Protein AF-A0AA38X755-F1 (afdb_monomer_lite)

Organism: NCBI:txid386627

Foldseek 3Di:
DDDDDPPPPPLVVVDPPPVVVSVVVVVVVLVVVQVVLVVDVVVVVVDPDDRDDVCNVVVVVVVCVVPDPDDDPVVVVLCVVCVVCCVPPVPVSQVDCPVCPDPDPQPSVNVVVVVVVVVVVVVD

Secondary structure (DSSP, 8-state):
-PPP------GGGG--S-HHHHHHHHHHHHHHHHHHHHT-HHHHTT-S-----TTHHHHHHHHHHHT-----HHHHHHHHHTHHHHHH-HHHHHHSGGG--SSS---HHHHHHHHHHHHHTT--

pLDDT: mean 70.31, std 14.57, range [34.72, 88.81]

Radius of gyration: 24.06 Å; chains: 1; bounding box: 66×35×56 Å

Sequence (124 aa):
MEIGSGHRFEIQAFLQNDLDQDAAFLTEVLSDIREVIEDHDDLARKIPFCIKEKGERDKNQLNQLVSYQGPDDQTLRILSVHEELWKQQPWKFWETPLLSSSDEVVIPQAQIARYYLHGQDVDA

Structure (mmCIF, N/CA/C/O backbone):
data_AF-A0AA38X755-F1
#
_entry.id   AF-A0AA38X755-F1
#
loop_
_atom_site.group_PDB
_atom_site.id
_atom_site.type_symbol
_atom_site.label_atom_id
_atom_site.label_alt_id
_atom_site.label_comp_id
_atom_site.label_asym_id
_atom_site.label_entity_id
_atom_site.label_seq_id
_atom_site.pdbx_PDB_ins_code
_atom_site.Cartn_x
_atom_site.Cartn_y
_atom_site.Cartn_z
_atom_site.occupancy
_atom_site.B_iso_or_equiv
_atom_site.auth_seq_id
_atom_site.auth_comp_id
_atom_site.auth_asym_id
_atom_site.auth_atom_id
_atom_site.pdbx_PDB_model_num
ATOM 1 N N . MET A 1 1 ? -34.381 24.836 0.462 1.00 37.50 1 MET A N 1
ATOM 2 C CA . MET A 1 1 ? -33.714 23.580 0.072 1.00 37.50 1 MET A CA 1
ATOM 3 C C . MET A 1 1 ? -32.783 23.258 1.224 1.00 37.50 1 MET A C 1
ATOM 5 O O . MET A 1 1 ? -31.768 23.923 1.382 1.00 37.50 1 MET A O 1
ATOM 9 N N . GLU A 1 2 ? -33.270 22.431 2.145 1.00 35.47 2 GLU A N 1
ATOM 10 C CA . GLU A 1 2 ? -32.647 22.172 3.445 1.00 35.47 2 GLU A CA 1
ATOM 11 C C . GLU A 1 2 ? -31.394 21.319 3.239 1.00 35.47 2 GLU A C 1
ATOM 13 O O . GLU A 1 2 ? -31.453 20.241 2.650 1.00 35.47 2 GLU A O 1
ATOM 18 N N . ILE A 1 3 ? -30.247 21.854 3.650 1.00 46.69 3 ILE A N 1
ATOM 19 C CA . ILE A 1 3 ? -28.959 21.169 3.587 1.00 46.69 3 ILE A CA 1
ATOM 20 C C . ILE A 1 3 ? -28.932 20.196 4.763 1.00 46.69 3 ILE A C 1
ATOM 22 O O . ILE A 1 3 ? -29.189 20.588 5.900 1.00 46.69 3 ILE A O 1
ATOM 26 N N . GLY A 1 4 ? -28.700 18.926 4.434 1.00 43.56 4 GLY A N 1
ATOM 27 C CA . GLY A 1 4 ? -28.884 17.768 5.295 1.00 43.56 4 GLY A CA 1
ATOM 28 C C . GLY A 1 4 ? -28.304 17.917 6.697 1.00 43.56 4 GLY A C 1
ATOM 29 O O . GLY A 1 4 ? -27.221 18.461 6.908 1.00 43.56 4 GLY A O 1
ATOM 30 N N . SER A 1 5 ? -29.057 17.376 7.647 1.00 44.25 5 SER A N 1
ATOM 31 C CA . SER A 1 5 ? -28.665 17.098 9.021 1.00 44.25 5 SER A CA 1
ATOM 32 C C . SER A 1 5 ? -27.256 16.509 9.082 1.00 44.25 5 SER A C 1
ATOM 34 O O . SER A 1 5 ? -27.062 15.330 8.793 1.00 44.25 5 SER A O 1
ATOM 36 N N . GLY A 1 6 ? -26.279 17.328 9.475 1.00 40.72 6 GLY A N 1
ATOM 37 C CA . GLY A 1 6 ? -24.926 16.883 9.784 1.00 40.72 6 GLY A CA 1
ATOM 38 C C . GLY A 1 6 ? -24.973 15.898 10.946 1.00 40.72 6 GLY A C 1
ATOM 39 O O . GLY A 1 6 ? -25.029 16.301 12.104 1.00 40.72 6 GLY A O 1
ATOM 40 N N . HIS A 1 7 ? -25.008 14.604 10.639 1.00 52.19 7 HIS A N 1
ATOM 41 C CA . HIS A 1 7 ? -24.847 13.550 11.630 1.00 52.19 7 HIS A CA 1
ATOM 42 C C . HIS A 1 7 ? -23.381 13.538 12.045 1.00 52.19 7 HIS A C 1
ATOM 44 O O . HIS A 1 7 ? -22.533 12.912 11.415 1.00 52.19 7 HIS A O 1
ATOM 50 N N . ARG A 1 8 ? -23.066 14.302 13.092 1.00 52.59 8 ARG A N 1
ATOM 51 C CA . ARG A 1 8 ? -21.789 14.190 13.782 1.00 52.59 8 ARG A CA 1
ATOM 52 C C . ARG A 1 8 ? -21.819 12.859 14.527 1.00 52.59 8 ARG A C 1
ATOM 54 O O . ARG A 1 8 ? -22.475 12.744 15.555 1.00 52.59 8 ARG A O 1
ATOM 61 N N . PHE A 1 9 ? -21.176 11.841 13.967 1.00 65.75 9 PHE A N 1
ATOM 62 C CA . PHE A 1 9 ? -21.003 10.566 14.652 1.00 65.75 9 PHE A CA 1
ATOM 63 C C . PHE A 1 9 ? -20.006 10.788 15.799 1.00 65.75 9 PHE A C 1
ATOM 65 O O . PHE A 1 9 ? -18.817 11.014 15.570 1.00 65.75 9 PHE A O 1
ATOM 72 N N . GLU A 1 10 ? -20.496 10.832 17.037 1.00 72.62 10 GLU A N 1
ATOM 73 C CA . GLU A 1 10 ? -19.667 11.075 18.220 1.00 72.62 10 GLU A CA 1
ATOM 74 C C . GLU A 1 10 ? -19.000 9.775 18.674 1.00 72.62 10 GLU A C 1
ATOM 76 O O . GLU A 1 10 ? -19.412 9.138 19.637 1.00 72.62 10 GLU A O 1
ATOM 81 N N . ILE A 1 11 ? -17.929 9.390 17.976 1.00 70.06 11 ILE A N 1
ATOM 82 C CA . ILE A 1 11 ? -17.096 8.222 18.318 1.00 70.06 11 ILE A CA 1
ATOM 83 C C . ILE A 1 11 ? -16.579 8.317 19.766 1.00 70.06 11 ILE A C 1
ATOM 85 O O . ILE A 1 11 ? -16.467 7.308 20.452 1.00 70.06 11 ILE A O 1
ATOM 89 N N . GLN A 1 12 ? -16.355 9.538 20.269 1.00 72.19 12 GLN A N 1
ATOM 90 C CA . GLN A 1 12 ? -15.902 9.800 21.640 1.00 72.19 12 GLN A CA 1
ATOM 91 C C . GLN A 1 12 ? -16.823 9.223 22.723 1.00 72.19 12 GLN A C 1
ATOM 93 O O . GLN A 1 12 ? -16.329 8.861 23.784 1.00 72.19 12 GLN A O 1
ATOM 98 N N . ALA A 1 13 ? -18.133 9.117 22.474 1.00 73.19 13 ALA A N 1
ATOM 99 C CA . ALA A 1 13 ? -19.079 8.574 23.451 1.00 73.19 13 ALA A CA 1
ATOM 100 C C . ALA A 1 13 ? -18.937 7.053 23.650 1.00 73.19 13 ALA A C 1
ATOM 102 O O . ALA A 1 13 ? -19.430 6.519 24.641 1.00 73.19 13 ALA A O 1
ATOM 103 N N . PHE A 1 14 ? -18.273 6.370 22.715 1.00 73.31 14 PHE A N 1
ATOM 104 C CA . PHE A 1 14 ? -18.072 4.921 22.724 1.00 73.31 14 PHE A CA 1
ATOM 105 C C . PHE A 1 14 ? -16.684 4.512 23.228 1.00 73.31 14 PHE A C 1
ATOM 107 O O . PHE A 1 14 ? -16.440 3.324 23.422 1.00 73.31 14 PHE A O 1
ATOM 114 N N . LEU A 1 15 ? -15.795 5.484 23.461 1.00 82.31 15 LEU A N 1
ATOM 115 C CA . LEU A 1 15 ? -14.463 5.234 23.998 1.00 82.31 15 LEU A CA 1
ATOM 116 C C . LEU A 1 15 ? -14.552 4.932 25.497 1.00 82.31 15 LEU A C 1
ATOM 118 O O . LEU A 1 15 ? -15.169 5.672 26.267 1.00 82.31 15 LEU A O 1
ATOM 122 N N . GLN A 1 16 ? -13.928 3.836 25.911 1.00 81.19 16 GLN A N 1
ATOM 123 C CA . GLN A 1 16 ? -13.952 3.321 27.277 1.00 81.19 16 GLN A CA 1
ATOM 124 C C . GLN A 1 16 ? -12.752 3.806 28.110 1.00 81.19 16 GLN A C 1
ATOM 126 O O . GLN A 1 16 ? -12.651 3.460 29.287 1.00 81.19 16 GLN A O 1
ATOM 131 N N . ASN A 1 17 ? -11.876 4.651 27.540 1.00 77.31 17 ASN A N 1
ATOM 132 C CA . ASN A 1 17 ? -10.589 5.082 28.113 1.00 77.31 17 ASN A CA 1
ATOM 133 C C . ASN A 1 17 ? -9.613 3.920 28.379 1.00 77.31 17 ASN A C 1
ATOM 135 O O . ASN A 1 17 ? -8.640 4.078 29.121 1.00 77.31 17 ASN A O 1
ATOM 139 N N . ASP A 1 18 ? -9.862 2.767 27.766 1.00 88.81 18 ASP A N 1
ATOM 140 C CA . ASP A 1 18 ? -8.926 1.657 27.667 1.00 88.81 18 ASP A CA 1
ATOM 141 C C . ASP A 1 18 ? -8.325 1.717 26.263 1.00 88.81 18 ASP A C 1
ATOM 143 O O . ASP A 1 18 ? -9.027 1.521 25.276 1.00 88.81 18 ASP A O 1
ATOM 147 N N . LEU A 1 19 ? -7.031 2.032 26.172 1.00 85.88 19 LEU A N 1
ATOM 148 C CA . LEU A 1 19 ? -6.366 2.269 24.890 1.00 85.88 19 LEU A CA 1
ATOM 149 C C . LEU A 1 19 ? -6.422 1.062 23.952 1.00 85.88 19 LEU A C 1
ATOM 151 O O . LEU A 1 19 ? -6.518 1.258 22.743 1.00 85.88 19 LEU A O 1
ATOM 155 N N . ASP A 1 20 ? -6.361 -0.158 24.484 1.00 87.00 20 ASP A N 1
ATOM 156 C CA . ASP A 1 20 ? -6.347 -1.367 23.663 1.00 87.00 20 ASP A CA 1
ATOM 157 C C . ASP A 1 20 ? -7.751 -1.661 23.124 1.00 87.00 20 ASP A C 1
ATOM 159 O O . ASP A 1 20 ? -7.914 -1.973 21.942 1.00 87.00 20 ASP A O 1
ATOM 163 N N . GLN A 1 21 ? -8.781 -1.499 23.961 1.00 83.56 21 GLN A N 1
ATOM 164 C CA . GLN A 1 21 ? -10.174 -1.664 23.530 1.00 83.56 21 GLN A CA 1
ATOM 165 C C . GLN A 1 21 ? -10.622 -0.546 22.588 1.00 83.56 21 GLN A C 1
ATOM 167 O O . GLN A 1 21 ? -11.277 -0.815 21.581 1.00 83.56 21 GLN A O 1
ATOM 172 N N . ASP A 1 22 ? -10.223 0.692 22.870 1.00 87.00 22 ASP A N 1
ATOM 173 C CA . ASP A 1 22 ? -10.522 1.853 22.037 1.00 87.00 22 ASP A CA 1
ATOM 174 C C . ASP A 1 22 ? -9.831 1.730 20.673 1.00 87.00 22 ASP A C 1
ATOM 176 O O . ASP A 1 22 ? -10.445 1.994 19.638 1.00 87.00 22 ASP A O 1
ATOM 180 N N . ALA A 1 23 ? -8.576 1.268 20.640 1.00 85.56 23 ALA A N 1
ATOM 181 C CA . ALA A 1 23 ? -7.871 0.992 19.392 1.00 85.56 23 ALA A CA 1
ATOM 182 C C . ALA A 1 23 ? -8.535 -0.137 18.592 1.00 85.56 23 ALA A C 1
ATOM 184 O O . ALA A 1 23 ? -8.669 -0.011 17.373 1.00 85.56 23 ALA A O 1
ATOM 185 N N . ALA A 1 24 ? -8.974 -1.214 19.250 1.00 85.12 24 ALA A N 1
ATOM 186 C CA . ALA A 1 24 ? -9.688 -2.306 18.592 1.00 85.12 24 ALA A CA 1
ATOM 187 C C . ALA A 1 24 ? -11.013 -1.825 17.978 1.00 85.12 24 ALA A C 1
ATOM 189 O O . ALA A 1 24 ? -11.254 -2.059 16.795 1.00 85.12 24 ALA A O 1
ATOM 190 N N . PHE A 1 25 ? -11.811 -1.070 18.738 1.00 86.50 25 PHE A N 1
ATOM 191 C CA . PHE A 1 25 ? -13.069 -0.490 18.266 1.00 86.50 25 PHE A CA 1
ATOM 192 C C . PHE A 1 25 ? -12.861 0.463 17.082 1.00 86.50 25 PHE A C 1
ATOM 194 O O . PHE A 1 25 ? -13.541 0.360 16.064 1.00 86.50 25 PHE A O 1
ATOM 201 N N . LEU A 1 26 ? -11.885 1.372 17.174 1.00 86.56 26 LEU A N 1
ATOM 202 C CA . LEU A 1 26 ? -11.564 2.280 16.072 1.00 86.56 26 LEU A CA 1
ATOM 203 C C . LEU A 1 26 ? -11.092 1.524 14.826 1.00 86.56 26 LEU A C 1
ATOM 205 O O . LEU A 1 26 ? -11.423 1.921 13.712 1.00 86.56 26 LEU A O 1
ATOM 209 N N . THR A 1 27 ? -10.340 0.438 15.004 1.00 87.06 27 THR A N 1
ATOM 210 C CA . THR A 1 27 ? -9.877 -0.404 13.894 1.00 87.06 27 THR A CA 1
ATOM 211 C C . THR A 1 27 ? -11.045 -1.096 13.195 1.00 87.06 27 THR A C 1
ATOM 213 O O . THR A 1 27 ? -11.080 -1.123 11.966 1.00 87.06 27 THR A O 1
ATOM 216 N N . GLU A 1 28 ? -12.013 -1.610 13.954 1.00 87.06 28 GLU A N 1
ATOM 217 C CA . GLU A 1 28 ? -13.232 -2.227 13.420 1.00 87.06 28 GLU A CA 1
ATOM 218 C C . GLU A 1 28 ? -14.045 -1.211 12.606 1.00 87.06 28 GLU A C 1
ATOM 220 O O . GLU A 1 28 ? -14.281 -1.419 11.420 1.00 87.06 28 GLU A O 1
ATOM 225 N N . VAL A 1 29 ? -14.332 -0.038 13.181 1.00 87.69 29 VAL A N 1
ATOM 226 C CA . VAL A 1 29 ? -15.080 1.030 12.492 1.00 87.69 29 VAL A CA 1
ATOM 227 C C . VAL A 1 29 ? -14.378 1.489 11.210 1.00 87.69 29 VAL A C 1
ATOM 229 O O . VAL A 1 29 ? -15.025 1.714 10.187 1.00 87.69 29 VAL A O 1
ATOM 232 N N . LEU A 1 30 ? -13.052 1.649 11.235 1.00 86.50 30 LEU A N 1
ATOM 233 C CA . LEU A 1 30 ? -12.289 2.026 10.042 1.00 86.50 30 LEU A CA 1
ATOM 234 C C . LEU A 1 30 ? -12.297 0.926 8.973 1.00 86.50 30 LEU A C 1
ATOM 236 O O . LEU A 1 30 ? -12.273 1.250 7.785 1.00 86.50 30 LEU A O 1
ATOM 240 N N . SER A 1 31 ? -12.344 -0.342 9.381 1.00 85.62 31 SER A N 1
ATOM 241 C CA . SER A 1 31 ? -12.435 -1.482 8.464 1.00 85.62 31 SER A CA 1
ATOM 242 C C . SER A 1 31 ? -13.794 -1.520 7.767 1.00 85.62 31 SER A C 1
ATOM 244 O O . SER A 1 31 ? -13.832 -1.623 6.544 1.00 85.62 31 SER A O 1
ATOM 246 N N . ASP A 1 32 ? -14.885 -1.306 8.505 1.00 85.75 32 ASP A N 1
ATOM 247 C CA . ASP A 1 32 ? -16.237 -1.236 7.936 1.00 85.75 32 ASP A CA 1
ATOM 248 C C . ASP A 1 32 ? -16.366 -0.085 6.928 1.00 85.75 32 ASP A C 1
ATOM 250 O O . ASP A 1 32 ? -16.908 -0.241 5.834 1.00 85.75 32 ASP A O 1
ATOM 254 N N . ILE A 1 33 ? -15.828 1.095 7.267 1.00 85.69 33 ILE A N 1
ATOM 255 C CA . ILE A 1 33 ? -15.832 2.241 6.346 1.00 85.69 33 ILE A CA 1
ATOM 256 C C . ILE A 1 33 ? -15.034 1.909 5.084 1.00 85.69 33 ILE A C 1
ATOM 258 O O . ILE A 1 33 ? -15.450 2.273 3.984 1.00 85.69 33 ILE A O 1
ATOM 262 N N . ARG A 1 34 ? -13.887 1.239 5.229 1.00 83.50 34 ARG A N 1
ATOM 263 C CA . ARG A 1 34 ? -13.059 0.833 4.095 1.00 83.50 34 ARG A CA 1
ATOM 264 C C . ARG A 1 34 ? -13.818 -0.115 3.165 1.00 83.50 34 ARG A C 1
ATOM 266 O O . ARG A 1 34 ? -13.821 0.139 1.966 1.00 83.50 34 ARG A O 1
ATOM 273 N N . GLU A 1 35 ? -14.480 -1.136 3.700 1.00 85.06 35 GLU A N 1
ATOM 274 C CA . GLU A 1 35 ? -15.270 -2.094 2.912 1.00 85.06 35 GLU A CA 1
ATOM 275 C C . GLU A 1 35 ? -16.373 -1.382 2.114 1.00 85.06 35 GLU A C 1
ATOM 277 O O . GLU A 1 35 ? -16.483 -1.555 0.903 1.00 85.06 35 GLU A O 1
ATOM 282 N N . VAL A 1 36 ? -17.104 -0.459 2.750 1.00 85.94 36 VAL A N 1
ATOM 283 C CA . VAL A 1 36 ? -18.141 0.344 2.076 1.00 85.94 36 VAL A CA 1
ATOM 284 C C . VAL A 1 36 ? -17.569 1.213 0.949 1.00 85.94 36 VAL A C 1
ATOM 286 O O . VAL A 1 36 ? -18.233 1.434 -0.064 1.00 85.94 36 VAL A O 1
ATOM 289 N N . ILE A 1 37 ? -16.356 1.747 1.116 1.00 84.81 37 ILE A N 1
ATOM 290 C CA . ILE A 1 37 ? -15.685 2.541 0.079 1.00 84.81 37 ILE A CA 1
ATOM 291 C C . ILE A 1 37 ? -15.241 1.650 -1.087 1.00 84.81 37 ILE A C 1
ATOM 293 O O . ILE A 1 37 ? -15.401 2.056 -2.237 1.00 84.81 37 ILE A O 1
ATOM 297 N N . GLU A 1 38 ? -14.700 0.464 -0.802 1.00 82.19 38 GLU A N 1
ATOM 298 C CA . GLU A 1 38 ? -14.245 -0.499 -1.816 1.00 82.19 38 GLU A CA 1
ATOM 299 C C . GLU A 1 38 ? -15.415 -1.068 -2.638 1.00 82.19 38 GLU A C 1
ATOM 301 O O . GLU A 1 38 ? -15.297 -1.198 -3.855 1.00 82.19 38 GLU A O 1
ATOM 306 N N . ASP A 1 39 ? -16.574 -1.300 -2.018 1.00 85.50 39 ASP A N 1
ATOM 307 C CA . ASP A 1 39 ? -17.788 -1.764 -2.707 1.00 85.50 39 ASP A CA 1
ATOM 308 C C . ASP A 1 39 ? -18.455 -0.682 -3.580 1.00 85.50 39 ASP A C 1
ATOM 310 O O . ASP A 1 39 ? -19.292 -0.974 -4.446 1.00 85.50 39 ASP A O 1
ATOM 314 N N . HIS A 1 40 ? -18.097 0.590 -3.380 1.00 82.94 40 HIS A N 1
ATOM 315 C CA . HIS A 1 40 ? -18.708 1.729 -4.057 1.00 82.94 40 HIS A CA 1
ATOM 316 C C . HIS A 1 40 ? -17.668 2.663 -4.695 1.00 82.94 40 HIS A C 1
ATOM 318 O O . HIS A 1 40 ? -17.422 3.773 -4.218 1.00 82.94 40 HIS A O 1
ATOM 324 N N . ASP A 1 41 ? -17.152 2.275 -5.866 1.00 77.62 41 ASP A N 1
ATOM 325 C CA . ASP A 1 41 ? -16.177 3.043 -6.668 1.00 77.62 41 ASP A CA 1
ATOM 326 C C . ASP A 1 41 ? -16.540 4.531 -6.872 1.00 77.62 41 ASP A C 1
ATOM 328 O O . ASP A 1 41 ? -15.684 5.421 -6.818 1.00 77.62 41 ASP A O 1
ATOM 332 N N . ASP A 1 42 ? -17.820 4.839 -7.100 1.00 81.94 42 ASP A N 1
ATOM 333 C CA . ASP A 1 42 ? -18.284 6.221 -7.285 1.00 81.94 42 ASP A CA 1
ATOM 334 C C . ASP A 1 42 ? -18.238 7.045 -5.987 1.00 81.94 42 ASP A C 1
ATOM 336 O O . ASP A 1 42 ? -18.108 8.275 -6.030 1.00 81.94 42 ASP A O 1
ATOM 340 N N . LEU A 1 43 ? -18.342 6.379 -4.835 1.00 78.69 43 LEU A N 1
ATOM 341 C CA . LEU A 1 43 ? -18.196 6.976 -3.512 1.00 78.69 43 LEU A CA 1
ATOM 342 C C . LEU A 1 43 ? -16.714 7.212 -3.203 1.00 78.69 43 LEU A C 1
ATOM 344 O O . LEU A 1 43 ? -16.352 8.310 -2.777 1.00 78.69 43 LEU A O 1
ATOM 348 N N . ALA A 1 44 ? -15.856 6.237 -3.518 1.00 77.81 44 ALA A N 1
ATOM 349 C CA . ALA A 1 44 ? -14.407 6.337 -3.362 1.00 77.81 44 ALA A CA 1
ATOM 350 C C . ALA A 1 44 ? -13.825 7.559 -4.088 1.00 77.81 44 ALA A C 1
ATOM 352 O O . ALA A 1 44 ? -12.983 8.269 -3.548 1.00 77.81 44 ALA A O 1
ATOM 353 N N . ARG A 1 45 ? -14.337 7.884 -5.283 1.00 80.62 45 ARG A N 1
ATOM 354 C CA . ARG A 1 45 ? -13.914 9.074 -6.047 1.00 80.62 45 ARG A CA 1
ATOM 355 C C . ARG A 1 45 ? -14.335 10.409 -5.427 1.00 80.62 45 ARG A C 1
ATOM 357 O O . ARG A 1 45 ? -13.778 11.444 -5.787 1.00 80.62 45 ARG A O 1
ATOM 364 N N . LYS A 1 46 ? -15.348 10.413 -4.559 1.00 83.31 46 LYS A N 1
ATOM 365 C CA . LYS A 1 46 ? -15.895 11.627 -3.928 1.00 83.31 46 LYS A CA 1
ATOM 366 C C . LYS A 1 46 ? -15.371 11.853 -2.514 1.00 83.31 46 LYS A C 1
ATOM 368 O O . LYS A 1 46 ? -15.449 12.980 -2.027 1.00 83.31 46 LYS A O 1
ATOM 373 N N . ILE A 1 47 ? -14.865 10.812 -1.859 1.00 80.88 47 ILE A N 1
ATOM 374 C CA . ILE A 1 47 ? -14.301 10.901 -0.515 1.00 80.88 47 ILE A CA 1
ATOM 375 C C . ILE A 1 47 ? -12.824 11.318 -0.632 1.00 80.88 47 ILE A C 1
ATOM 377 O O . ILE A 1 47 ? -12.046 10.632 -1.286 1.00 80.88 47 ILE A O 1
ATOM 381 N N . PRO A 1 48 ? -12.399 12.430 -0.004 1.00 76.75 48 PRO A N 1
ATOM 382 C CA . PRO A 1 48 ? -11.014 12.899 -0.095 1.00 76.75 48 PRO A CA 1
ATOM 383 C C . PRO A 1 48 ? -10.042 12.107 0.797 1.00 76.75 48 PRO A C 1
ATOM 385 O O . PRO A 1 48 ? -8.835 12.328 0.735 1.00 76.75 48 PRO A O 1
ATOM 388 N N . PHE A 1 49 ? -10.555 11.216 1.647 1.00 72.94 49 PHE A N 1
ATOM 389 C CA . PHE A 1 49 ? -9.776 10.420 2.589 1.00 72.94 49 PHE A CA 1
ATOM 390 C C . PHE A 1 49 ? -9.632 8.979 2.101 1.00 72.94 49 PHE A C 1
ATOM 392 O O . PHE A 1 49 ? -10.597 8.360 1.662 1.00 72.94 49 PHE A O 1
ATOM 399 N N . CYS A 1 50 ? -8.427 8.434 2.229 1.00 75.00 50 CYS A N 1
ATOM 400 C CA . CYS A 1 50 ? -8.126 7.040 1.930 1.00 75.00 50 CYS A CA 1
ATOM 401 C C . CYS A 1 50 ? -7.708 6.348 3.229 1.00 75.00 50 CYS A C 1
ATOM 403 O O . CYS A 1 50 ? -6.753 6.778 3.877 1.00 75.00 50 CYS A O 1
ATOM 405 N N . ILE A 1 51 ? -8.437 5.300 3.613 1.00 79.00 51 ILE A N 1
ATOM 406 C CA . ILE A 1 51 ? -8.100 4.461 4.765 1.00 79.00 51 ILE A CA 1
ATOM 407 C C . ILE A 1 51 ? -7.148 3.377 4.264 1.00 79.00 51 ILE A C 1
ATOM 409 O O . ILE A 1 51 ? -7.505 2.616 3.369 1.00 79.00 51 ILE A O 1
ATOM 413 N N . LYS A 1 52 ? -5.936 3.328 4.822 1.00 76.06 52 LYS A N 1
ATOM 414 C CA . LYS A 1 52 ? -4.914 2.330 4.483 1.00 76.06 52 LYS A CA 1
ATOM 415 C C . LYS A 1 52 ? -4.520 1.539 5.714 1.00 76.06 52 LYS A C 1
ATOM 417 O O . LYS A 1 52 ? -4.384 2.107 6.799 1.00 76.06 52 LYS A O 1
ATOM 422 N N . GLU A 1 53 ? -4.304 0.243 5.540 1.00 76.44 53 GLU A N 1
ATOM 423 C CA . GLU A 1 53 ? -3.829 -0.609 6.628 1.00 76.44 53 GLU A CA 1
ATOM 424 C C . GLU A 1 53 ? -2.346 -0.321 6.907 1.00 76.44 53 GLU A C 1
ATOM 426 O O . GLU A 1 53 ? -1.541 -0.060 6.003 1.00 76.44 53 GLU A O 1
ATOM 431 N N . LYS A 1 54 ? -1.947 -0.368 8.180 1.00 75.12 54 LYS A N 1
ATOM 432 C CA . LYS A 1 54 ? -0.542 -0.200 8.553 1.00 75.12 54 LYS A CA 1
ATOM 433 C C . LYS A 1 54 ? 0.288 -1.328 7.930 1.00 75.12 54 LYS A C 1
ATOM 435 O O . LYS A 1 54 ? 0.066 -2.496 8.218 1.00 75.12 54 LYS A O 1
ATOM 440 N N . GLY A 1 55 ? 1.265 -0.969 7.097 1.00 71.00 55 GLY A N 1
ATOM 441 C CA . GLY A 1 55 ? 2.093 -1.939 6.367 1.00 71.00 55 GLY A CA 1
ATOM 442 C C . GLY A 1 55 ? 1.499 -2.412 5.034 1.00 71.00 55 GLY A C 1
ATOM 443 O O . GLY A 1 55 ? 2.113 -3.227 4.350 1.00 71.00 55 GLY A O 1
ATOM 444 N N . GLU A 1 56 ? 0.354 -1.872 4.600 1.00 73.62 56 GLU A N 1
ATOM 445 C CA . GLU A 1 56 ? -0.226 -2.170 3.281 1.00 73.62 56 GLU A CA 1
ATOM 446 C C . GLU A 1 56 ? 0.727 -1.813 2.135 1.00 73.62 56 GLU A C 1
ATOM 448 O O . GLU A 1 56 ? 0.805 -2.518 1.131 1.00 73.62 56 GLU A O 1
ATOM 453 N N . ARG A 1 57 ? 1.518 -0.749 2.305 1.00 70.44 57 ARG A N 1
ATOM 454 C CA . ARG A 1 57 ? 2.570 -0.365 1.360 1.00 70.44 57 ARG A CA 1
ATOM 455 C C . ARG A 1 57 ? 3.625 -1.460 1.214 1.00 70.44 57 ARG A C 1
ATOM 457 O O . ARG A 1 57 ? 3.927 -1.844 0.089 1.00 70.44 57 ARG A O 1
ATOM 464 N N . ASP A 1 58 ? 4.136 -1.979 2.325 1.00 72.19 58 ASP A N 1
ATOM 465 C CA . ASP A 1 58 ? 5.164 -3.025 2.331 1.00 72.19 58 ASP A CA 1
ATOM 466 C C . ASP A 1 58 ? 4.615 -4.320 1.730 1.00 72.19 58 ASP A C 1
ATOM 468 O O . ASP A 1 58 ? 5.273 -4.965 0.916 1.00 72.19 58 ASP A O 1
ATOM 472 N N . LYS A 1 59 ? 3.361 -4.658 2.051 1.00 71.50 59 LYS A N 1
ATOM 473 C CA . LYS A 1 59 ? 2.642 -5.788 1.450 1.00 71.50 59 LYS A CA 1
ATOM 474 C C . LYS A 1 59 ? 2.489 -5.615 -0.062 1.00 71.50 59 LYS A C 1
ATOM 476 O O . LYS A 1 59 ? 2.732 -6.556 -0.810 1.00 71.50 59 LYS A O 1
ATOM 481 N N . ASN A 1 60 ? 2.141 -4.417 -0.526 1.00 72.69 60 ASN A N 1
ATOM 482 C CA . ASN A 1 60 ? 2.013 -4.121 -1.951 1.00 72.69 60 ASN A CA 1
ATOM 483 C C . ASN A 1 60 ? 3.365 -4.1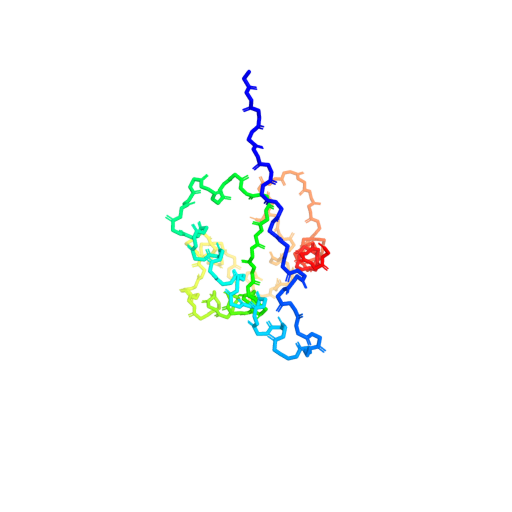43 -2.670 1.00 72.69 60 ASN A C 1
ATOM 485 O O . ASN A 1 60 ? 3.445 -4.676 -3.773 1.00 72.69 60 ASN A O 1
ATOM 489 N N . GLN A 1 61 ? 4.432 -3.645 -2.045 1.00 75.88 61 GLN A N 1
ATOM 490 C CA . GLN A 1 61 ? 5.791 -3.751 -2.579 1.00 75.88 61 GLN A CA 1
ATOM 491 C C . GLN A 1 61 ? 6.244 -5.207 -2.674 1.00 75.88 61 GLN A C 1
ATOM 493 O O . GLN A 1 61 ? 6.776 -5.621 -3.702 1.00 75.88 61 GLN A O 1
ATOM 498 N N . LEU A 1 62 ? 5.984 -6.005 -1.636 1.00 77.50 62 LEU A N 1
ATOM 499 C CA . LEU A 1 62 ? 6.280 -7.432 -1.642 1.00 77.50 62 LEU A CA 1
ATOM 500 C C . LEU A 1 62 ? 5.497 -8.140 -2.751 1.00 77.50 62 LEU A C 1
ATOM 502 O O . LEU A 1 62 ? 6.076 -8.904 -3.516 1.00 77.50 62 LEU A O 1
ATOM 506 N N . ASN A 1 63 ? 4.204 -7.847 -2.890 1.00 76.19 63 ASN A N 1
ATOM 507 C CA . ASN A 1 63 ? 3.370 -8.413 -3.944 1.00 76.19 63 ASN A CA 1
ATOM 508 C C . ASN A 1 63 ? 3.870 -8.017 -5.334 1.00 76.19 63 ASN A C 1
ATOM 510 O O . ASN A 1 63 ? 3.910 -8.868 -6.216 1.00 76.19 63 ASN A O 1
ATOM 514 N N . GLN A 1 64 ? 4.287 -6.767 -5.542 1.00 76.44 64 GLN A N 1
ATOM 515 C CA . GLN A 1 6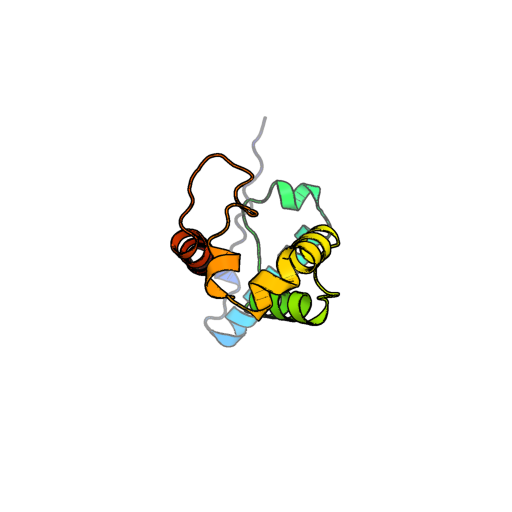4 ? 4.883 -6.314 -6.804 1.00 76.44 64 GLN A CA 1
ATOM 516 C C . GLN A 1 64 ? 6.196 -7.039 -7.103 1.00 76.44 64 GLN A C 1
ATOM 518 O O . GLN A 1 64 ? 6.410 -7.466 -8.233 1.00 76.44 64 GLN A O 1
ATOM 523 N N . LEU A 1 65 ? 7.047 -7.234 -6.093 1.00 74.94 65 LEU A N 1
ATOM 524 C CA . LEU A 1 65 ? 8.303 -7.964 -6.243 1.00 74.94 65 LEU A CA 1
ATOM 525 C C . LEU A 1 65 ? 8.057 -9.442 -6.578 1.00 74.94 65 LEU A C 1
ATOM 527 O O . LEU A 1 65 ? 8.695 -9.993 -7.468 1.00 74.94 65 LEU A O 1
ATOM 531 N N . VAL A 1 66 ? 7.115 -10.080 -5.881 1.00 79.81 66 VAL A N 1
ATOM 532 C CA . VAL A 1 66 ? 6.766 -11.495 -6.074 1.00 79.81 66 VAL A CA 1
ATOM 533 C C . VAL A 1 66 ? 6.050 -11.722 -7.407 1.00 79.81 66 VAL A C 1
ATOM 535 O O . VAL A 1 66 ? 6.255 -12.753 -8.042 1.00 79.81 66 VAL A O 1
ATOM 538 N N . SER A 1 67 ? 5.223 -10.773 -7.850 1.00 78.06 67 SER A N 1
ATOM 539 C CA . SER A 1 67 ? 4.491 -10.845 -9.124 1.00 78.06 67 SER A CA 1
ATOM 540 C C . SER A 1 67 ? 5.290 -10.335 -10.325 1.00 78.06 67 SER A C 1
ATOM 542 O O . SER A 1 67 ? 4.782 -10.357 -11.447 1.00 78.06 67 SER A O 1
ATOM 544 N N . TYR A 1 68 ? 6.534 -9.896 -10.120 1.00 79.38 68 TYR A N 1
ATOM 545 C CA . TYR A 1 68 ? 7.376 -9.380 -11.188 1.00 79.38 68 TYR A CA 1
ATOM 546 C C . TYR A 1 68 ? 7.709 -10.481 -12.203 1.00 79.38 68 TYR A C 1
ATOM 548 O O . TYR A 1 68 ? 8.491 -11.391 -11.930 1.00 79.38 68 TYR A O 1
ATOM 556 N N . GLN A 1 69 ? 7.123 -10.386 -13.399 1.00 78.94 69 GLN A N 1
ATOM 557 C CA . GLN A 1 69 ? 7.335 -11.352 -14.486 1.00 78.94 69 GLN A CA 1
ATOM 558 C C . GLN A 1 69 ? 8.549 -11.031 -15.366 1.00 78.94 69 GLN A C 1
ATOM 560 O O . GLN A 1 69 ? 8.822 -11.744 -16.329 1.00 78.94 69 GLN A O 1
ATOM 565 N N . GLY A 1 70 ? 9.297 -9.985 -15.019 1.00 78.06 70 GLY A N 1
ATOM 566 C CA . GLY A 1 70 ? 10.445 -9.523 -15.780 1.00 78.06 70 GLY A CA 1
ATOM 567 C C . GLY A 1 70 ? 10.222 -8.161 -16.438 1.00 78.06 70 GLY A C 1
ATOM 568 O O . GLY A 1 70 ? 9.176 -7.532 -16.263 1.00 78.06 70 GLY A O 1
ATOM 569 N N . PRO A 1 71 ? 11.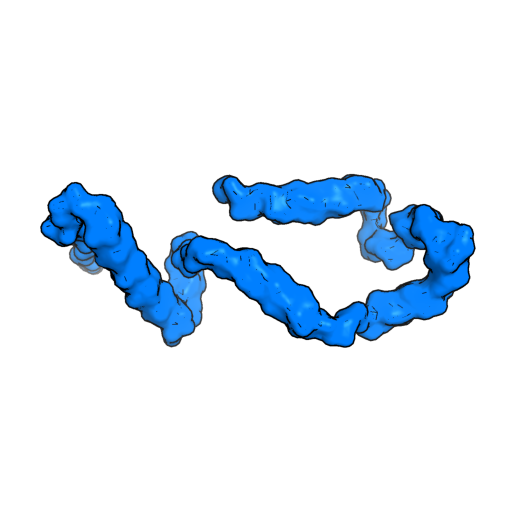248 -7.667 -17.144 1.00 80.62 71 PRO A N 1
ATOM 570 C CA . PRO A 1 71 ? 11.185 -6.405 -17.869 1.00 80.62 71 PRO A CA 1
ATOM 571 C C . PRO A 1 71 ? 10.161 -6.464 -19.008 1.00 80.62 71 PRO A C 1
ATOM 573 O O . PRO A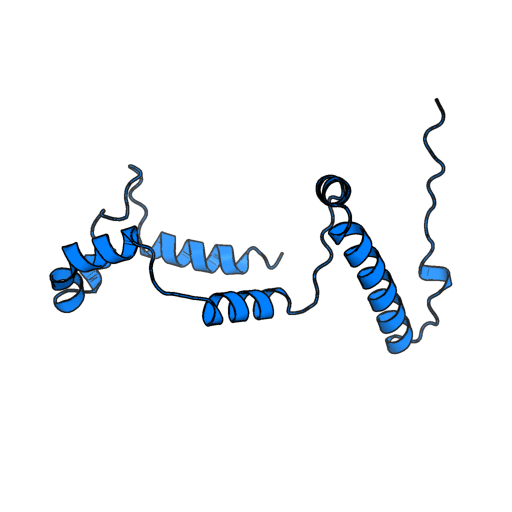 1 71 ? 9.968 -7.512 -19.622 1.00 80.62 71 PRO A O 1
ATOM 576 N N . ASP A 1 72 ?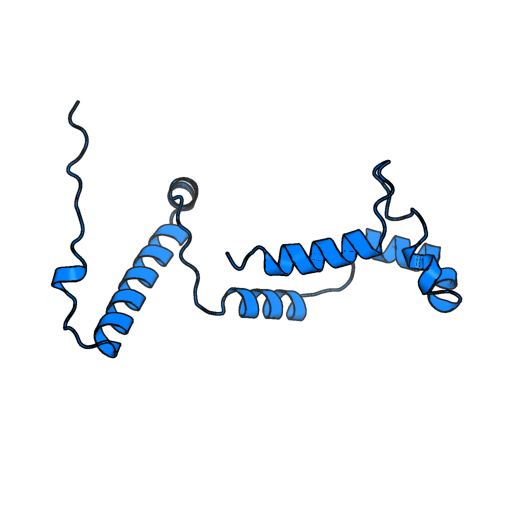 9.533 -5.326 -19.304 1.00 78.81 72 ASP A N 1
ATOM 577 C CA . ASP A 1 72 ? 8.654 -5.194 -20.464 1.00 78.81 72 ASP A CA 1
ATOM 578 C C . ASP A 1 72 ? 9.436 -5.343 -21.784 1.00 78.81 72 ASP A C 1
ATOM 580 O O . ASP A 1 72 ? 10.665 -5.219 -21.836 1.00 78.81 72 ASP A O 1
ATOM 584 N N . ASP A 1 73 ? 8.721 -5.608 -22.880 1.00 77.19 73 ASP A N 1
ATOM 585 C CA . ASP A 1 73 ? 9.329 -5.859 -24.195 1.00 77.19 73 ASP A CA 1
ATOM 586 C C . ASP A 1 73 ? 10.223 -4.701 -24.661 1.00 77.19 73 ASP A C 1
ATOM 588 O O . ASP A 1 73 ? 11.233 -4.900 -25.343 1.00 77.19 73 ASP A O 1
ATOM 592 N N . GLN A 1 74 ? 9.879 -3.472 -24.272 1.00 73.94 74 GLN A N 1
ATOM 593 C CA . GLN A 1 74 ? 10.670 -2.288 -24.578 1.00 73.94 74 GLN A CA 1
ATOM 594 C C . GLN A 1 74 ? 11.992 -2.275 -23.801 1.00 73.94 74 GLN A C 1
ATOM 596 O O . GLN A 1 74 ? 13.044 -2.046 -24.403 1.00 73.94 74 GLN A O 1
ATOM 601 N N . THR A 1 75 ? 11.967 -2.562 -22.499 1.00 77.06 75 THR A N 1
ATOM 602 C CA . THR A 1 75 ? 13.178 -2.670 -21.678 1.00 77.06 75 THR A CA 1
ATOM 603 C C . THR A 1 75 ? 14.053 -3.824 -22.156 1.00 77.06 75 THR A C 1
ATOM 605 O O . THR A 1 75 ? 15.260 -3.641 -22.319 1.00 77.06 75 THR A O 1
ATOM 608 N N . LEU A 1 76 ? 13.466 -4.981 -22.483 1.00 81.06 76 LEU A N 1
ATOM 609 C CA . LEU A 1 76 ? 14.187 -6.109 -23.084 1.00 81.06 76 LEU A CA 1
ATOM 610 C C . LEU A 1 76 ? 14.874 -5.714 -24.390 1.00 81.06 76 LEU A C 1
ATOM 612 O O . LEU A 1 76 ? 16.048 -6.026 -24.602 1.00 81.06 76 LEU A O 1
ATOM 616 N N . ARG A 1 77 ? 14.174 -4.976 -25.254 1.00 79.38 77 ARG A N 1
ATOM 617 C CA . ARG A 1 77 ? 14.747 -4.484 -26.505 1.00 79.38 77 ARG A CA 1
ATOM 618 C C . ARG A 1 77 ? 15.925 -3.545 -26.248 1.00 79.38 77 ARG A C 1
ATOM 620 O O . ARG A 1 77 ? 16.972 -3.733 -26.859 1.00 79.38 77 ARG A O 1
ATOM 627 N N . ILE A 1 78 ? 15.798 -2.580 -25.337 1.00 80.88 78 ILE A N 1
ATOM 628 C CA . ILE A 1 78 ? 16.888 -1.647 -25.003 1.00 80.88 78 ILE A CA 1
ATOM 629 C C . ILE A 1 78 ? 18.105 -2.401 -24.456 1.00 80.88 78 ILE A C 1
ATOM 631 O O . ILE A 1 78 ? 19.225 -2.136 -24.901 1.00 80.88 78 ILE A O 1
ATOM 635 N N . LEU A 1 79 ? 17.881 -3.365 -23.557 1.00 78.44 79 LEU A N 1
ATOM 636 C CA . LEU A 1 79 ? 18.930 -4.208 -22.984 1.00 78.44 79 LEU A CA 1
ATOM 637 C C . LEU A 1 79 ? 19.625 -5.056 -24.051 1.00 78.44 79 LEU A C 1
ATOM 639 O O . LEU A 1 79 ? 20.848 -5.129 -24.048 1.00 78.44 79 LEU A O 1
ATOM 643 N N . SER A 1 80 ? 18.875 -5.638 -24.990 1.00 80.06 80 SER A N 1
ATOM 644 C CA . SER A 1 80 ? 19.453 -6.442 -26.076 1.00 80.06 80 SER A CA 1
ATOM 645 C C . SER A 1 80 ? 20.304 -5.607 -27.040 1.00 80.06 80 SER A C 1
ATOM 647 O O . SER A 1 80 ? 21.388 -6.024 -27.436 1.00 80.06 80 SER A O 1
ATOM 649 N N . VAL A 1 81 ? 19.861 -4.392 -27.382 1.00 81.50 81 VAL A N 1
ATOM 650 C CA . VAL A 1 81 ? 20.580 -3.501 -28.309 1.00 81.50 81 VAL A CA 1
ATOM 651 C C . VAL A 1 81 ? 21.875 -2.961 -27.693 1.00 81.50 81 VAL A C 1
ATOM 653 O O . VAL A 1 81 ? 22.833 -2.694 -28.415 1.00 81.50 81 VAL A O 1
ATOM 656 N N . HIS A 1 82 ? 21.929 -2.826 -26.367 1.00 76.06 82 HIS A N 1
ATOM 657 C CA . HIS A 1 82 ? 23.062 -2.231 -25.651 1.00 76.06 82 HIS A CA 1
ATOM 658 C C . HIS A 1 82 ? 23.753 -3.224 -24.710 1.00 76.06 82 HIS A C 1
ATOM 660 O O . HIS A 1 82 ? 24.454 -2.816 -23.785 1.00 76.06 82 HIS A O 1
ATOM 666 N N . GLU A 1 83 ? 23.589 -4.526 -24.958 1.00 81.00 83 GLU A N 1
ATOM 667 C CA . GLU A 1 83 ? 24.123 -5.601 -24.118 1.00 81.00 83 GLU A CA 1
ATOM 668 C C . GLU A 1 83 ? 25.649 -5.504 -23.973 1.00 81.00 83 GLU A C 1
ATOM 670 O O . GLU A 1 83 ? 26.195 -5.640 -22.878 1.00 81.00 83 GLU A O 1
ATOM 675 N N . GLU A 1 84 ? 26.345 -5.199 -25.068 1.00 79.88 84 GLU A N 1
ATOM 676 C CA . GLU A 1 84 ? 27.799 -5.022 -25.065 1.00 79.88 84 GLU A CA 1
ATOM 677 C C . GLU A 1 84 ? 28.233 -3.800 -24.251 1.00 79.88 84 GLU A C 1
ATOM 679 O O . GLU A 1 84 ? 29.225 -3.854 -23.523 1.00 79.88 84 GLU A O 1
ATOM 684 N N . LEU A 1 85 ? 27.461 -2.712 -24.305 1.00 78.25 85 LEU A N 1
ATOM 685 C CA . LEU A 1 85 ? 27.733 -1.522 -23.502 1.00 78.25 85 LEU A CA 1
ATOM 686 C C . LEU A 1 85 ? 27.526 -1.818 -22.013 1.00 78.25 85 LEU A C 1
ATOM 688 O O . LEU A 1 85 ? 28.361 -1.433 -21.197 1.00 78.25 85 LEU A O 1
ATOM 692 N N . TRP A 1 86 ? 26.468 -2.561 -21.673 1.00 77.69 86 TRP A N 1
ATOM 693 C CA . TRP A 1 86 ? 26.201 -3.020 -20.311 1.00 77.69 86 TRP A CA 1
ATOM 694 C C . TRP A 1 86 ? 27.329 -3.899 -19.760 1.00 77.69 86 TRP A C 1
ATOM 696 O O . TRP A 1 86 ? 27.786 -3.678 -18.642 1.00 77.69 86 TRP A O 1
ATOM 706 N N . LYS A 1 87 ? 27.812 -4.874 -20.541 1.00 80.06 87 LYS A N 1
ATOM 707 C CA . LYS A 1 87 ? 28.857 -5.816 -20.104 1.00 80.06 87 LYS A CA 1
ATOM 708 C C . LYS A 1 87 ? 30.237 -5.177 -19.999 1.00 80.06 87 LYS A C 1
ATOM 710 O O . LYS A 1 87 ? 30.985 -5.495 -19.078 1.00 80.06 87 LYS A O 1
ATOM 715 N N . GLN A 1 88 ? 30.597 -4.318 -20.950 1.00 83.19 88 GLN A N 1
ATOM 716 C CA . GLN A 1 88 ? 31.954 -3.777 -21.041 1.00 83.19 88 GLN A CA 1
ATOM 717 C C . GLN A 1 88 ? 32.122 -2.480 -20.247 1.00 83.19 88 GLN A C 1
ATOM 719 O O . GLN A 1 88 ? 33.183 -2.250 -19.668 1.00 83.19 88 GLN A O 1
ATOM 724 N N . GLN A 1 89 ? 31.105 -1.612 -20.239 1.00 79.31 89 GLN A N 1
ATOM 725 C CA . GLN A 1 89 ? 31.155 -0.293 -19.598 1.00 79.31 89 GLN A CA 1
ATOM 726 C C . GLN A 1 89 ? 29.804 0.046 -18.938 1.00 79.31 89 GLN A C 1
ATOM 728 O O . GLN A 1 89 ? 29.106 0.957 -19.396 1.00 79.31 89 GLN A O 1
ATOM 733 N N . PRO A 1 90 ? 29.443 -0.639 -17.829 1.00 76.56 90 PRO A N 1
ATOM 734 C CA . PRO A 1 90 ? 28.128 -0.504 -17.195 1.00 76.56 90 PRO A CA 1
ATOM 735 C C . PRO A 1 90 ? 27.777 0.934 -16.795 1.00 76.56 90 PRO A C 1
ATOM 737 O O . PRO A 1 90 ? 26.617 1.328 -16.837 1.00 76.56 90 PRO A O 1
ATOM 740 N N . TRP A 1 91 ? 28.772 1.749 -16.425 1.00 72.31 91 TRP A N 1
ATOM 741 C CA . TRP A 1 91 ? 28.545 3.151 -16.062 1.00 72.31 91 TRP A CA 1
ATOM 742 C C . TRP A 1 91 ? 28.100 4.002 -17.259 1.00 72.31 91 TRP A C 1
ATOM 744 O O . TRP A 1 91 ? 27.240 4.859 -17.099 1.00 72.31 91 TRP A O 1
ATOM 754 N N . LYS A 1 92 ? 28.601 3.722 -18.471 1.00 71.56 92 LYS A N 1
ATOM 755 C CA . LYS A 1 92 ? 28.213 4.462 -19.682 1.00 71.56 92 LYS A CA 1
ATOM 756 C C . LYS A 1 92 ? 26.822 4.107 -20.178 1.00 71.56 92 LYS A C 1
ATOM 758 O O . LYS A 1 92 ? 26.165 4.944 -20.791 1.00 71.56 92 LYS A O 1
ATOM 763 N N . PHE A 1 93 ? 26.365 2.886 -19.912 1.00 70.75 93 PHE A N 1
ATOM 764 C CA . PHE A 1 93 ? 25.005 2.470 -20.243 1.00 70.75 93 PHE A CA 1
ATOM 765 C C . PHE A 1 93 ? 23.966 3.433 -19.645 1.00 70.75 93 PHE A C 1
ATOM 767 O O . PHE A 1 93 ? 23.043 3.845 -20.340 1.00 70.75 93 PHE A O 1
ATOM 774 N N . TRP A 1 94 ? 24.179 3.874 -18.401 1.00 70.12 94 TRP A N 1
ATOM 775 C CA . TRP A 1 94 ? 23.302 4.828 -17.710 1.00 70.12 94 TRP A CA 1
ATOM 776 C C . TRP A 1 94 ? 23.523 6.299 -18.095 1.00 70.12 94 TRP A C 1
ATOM 778 O O . TRP A 1 94 ? 22.673 7.135 -17.807 1.00 70.12 94 TRP A O 1
ATOM 788 N N . GLU A 1 95 ? 24.647 6.630 -18.735 1.00 67.88 95 GLU A N 1
ATOM 789 C CA . GLU A 1 95 ? 24.970 7.987 -19.209 1.00 67.88 95 GLU A CA 1
ATOM 790 C C . GLU A 1 95 ? 24.495 8.246 -20.646 1.00 67.88 95 GLU A C 1
ATOM 792 O O . GLU A 1 95 ? 24.508 9.384 -21.117 1.00 67.88 95 GLU A O 1
ATOM 797 N N . THR A 1 96 ? 24.090 7.200 -21.370 1.00 57.78 96 THR A N 1
ATOM 798 C CA . THR A 1 96 ? 23.659 7.335 -22.762 1.00 57.78 96 THR A CA 1
ATOM 799 C C . THR A 1 96 ? 22.218 7.871 -22.789 1.00 57.78 96 THR A C 1
ATOM 801 O O . THR A 1 96 ? 21.369 7.320 -22.087 1.00 57.78 96 THR A O 1
ATOM 804 N N . PRO A 1 97 ? 21.882 8.888 -23.610 1.00 57.12 97 PRO A N 1
ATOM 805 C CA . PRO A 1 97 ? 20.551 9.519 -23.666 1.00 57.12 97 PRO A CA 1
ATOM 806 C C . PRO A 1 97 ? 19.435 8.614 -24.234 1.00 57.12 97 PRO A C 1
ATOM 808 O O . PRO A 1 97 ? 18.429 9.087 -24.748 1.00 57.12 97 PRO A O 1
ATOM 811 N N . LEU A 1 98 ? 19.576 7.292 -24.139 1.00 52.59 98 LEU A N 1
ATOM 812 C CA . LEU A 1 98 ? 18.591 6.296 -24.571 1.00 52.59 98 LEU A CA 1
ATOM 813 C C . LEU A 1 98 ? 17.312 6.332 -23.721 1.00 52.59 98 LEU A C 1
ATOM 815 O O . LEU A 1 98 ? 16.270 5.856 -24.161 1.00 52.59 98 LEU A O 1
ATOM 819 N N . LEU A 1 99 ? 17.393 6.912 -22.520 1.00 51.38 99 L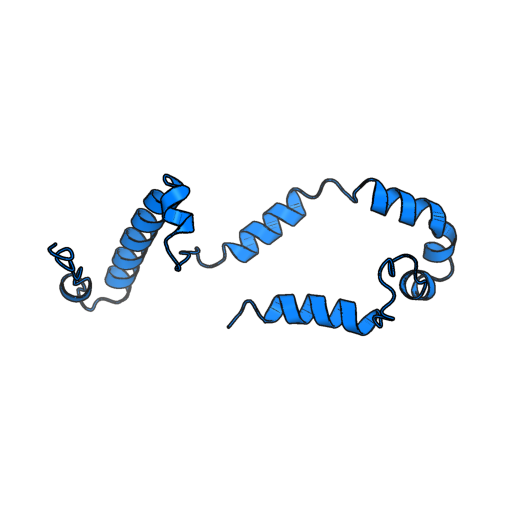EU A N 1
ATOM 820 C CA . LEU A 1 99 ? 16.262 7.185 -21.628 1.00 51.38 99 LEU A CA 1
ATOM 821 C C . LEU A 1 99 ? 15.750 8.635 -21.755 1.00 51.38 99 LEU A C 1
ATOM 823 O O . LEU A 1 99 ? 14.723 8.984 -21.176 1.00 51.38 99 LEU A O 1
ATOM 827 N N . SER A 1 100 ? 16.433 9.477 -22.536 1.00 49.03 100 SER A N 1
ATOM 828 C CA . SER A 1 100 ? 16.093 10.881 -22.778 1.00 49.03 100 SER A CA 1
ATOM 829 C C . SER A 1 100 ? 15.188 11.000 -24.005 1.00 49.03 100 SER A C 1
ATOM 831 O O . SER A 1 100 ? 15.574 11.538 -25.035 1.00 49.03 100 SER A O 1
ATOM 833 N N . SER A 1 101 ? 13.960 10.489 -23.912 1.00 44.28 101 SER A N 1
ATOM 834 C CA . SER A 1 101 ? 12.911 10.817 -24.897 1.00 44.28 101 SER A CA 1
ATOM 835 C C . SER A 1 101 ? 12.243 12.177 -24.629 1.00 44.28 101 SER A C 1
ATOM 837 O O . SER A 1 101 ? 11.305 12.556 -25.325 1.00 44.28 101 SER A O 1
ATOM 839 N N . SER A 1 102 ? 12.758 12.950 -23.670 1.00 46.75 102 SER A N 1
ATOM 840 C CA . SER A 1 102 ? 12.443 14.365 -23.481 1.00 46.75 102 SER A CA 1
ATOM 841 C C . SER A 1 102 ? 13.738 15.173 -23.459 1.00 46.75 102 SER A C 1
ATOM 843 O O . SER A 1 102 ? 14.650 14.817 -22.716 1.00 46.75 102 SER A O 1
ATOM 845 N N . ASP A 1 103 ? 13.789 16.264 -24.225 1.00 47.41 103 ASP A N 1
ATOM 846 C CA . ASP A 1 103 ? 14.905 17.216 -24.406 1.00 47.41 103 ASP A CA 1
ATOM 847 C C . ASP A 1 103 ? 15.447 17.901 -23.126 1.00 47.41 103 ASP A C 1
ATOM 849 O O . ASP A 1 103 ? 16.234 18.844 -23.199 1.00 47.41 103 ASP A O 1
ATOM 853 N N . GLU A 1 104 ? 15.084 17.440 -21.932 1.00 53.00 104 GLU A N 1
ATOM 854 C CA . GLU A 1 104 ? 15.739 17.858 -20.698 1.00 53.00 104 GLU A CA 1
ATOM 855 C C . GLU A 1 104 ? 16.845 16.865 -20.350 1.00 53.00 104 GLU A C 1
ATOM 857 O O . GLU A 1 104 ? 16.609 15.680 -20.108 1.00 53.00 104 GLU A O 1
ATOM 862 N N . VAL A 1 105 ? 18.082 17.363 -20.313 1.00 49.12 105 VAL A N 1
ATOM 863 C CA . VAL A 1 105 ? 19.248 16.654 -19.779 1.00 49.12 105 VAL A CA 1
ATOM 864 C C . VAL A 1 105 ? 19.014 16.425 -18.286 1.00 49.12 105 VAL A C 1
ATOM 866 O O . VAL A 1 105 ? 19.440 17.210 -17.439 1.00 49.12 105 VAL A O 1
ATOM 869 N N . VAL A 1 106 ? 18.286 15.364 -17.945 1.00 55.31 106 VAL A N 1
ATOM 870 C CA . VAL A 1 106 ? 18.094 14.970 -16.555 1.00 55.31 106 VAL A CA 1
ATOM 871 C C . VAL A 1 106 ? 19.282 14.110 -16.162 1.00 55.31 106 VAL A C 1
ATOM 873 O O . VAL A 1 106 ? 19.442 12.981 -16.616 1.00 55.31 106 VAL A O 1
ATOM 876 N N . ILE A 1 107 ? 20.138 14.685 -15.325 1.00 61.56 107 ILE A N 1
ATOM 877 C CA . ILE A 1 107 ? 21.292 14.020 -14.724 1.00 61.56 107 ILE A CA 1
ATOM 878 C C . ILE A 1 107 ? 20.814 12.684 -14.111 1.00 61.56 107 ILE A C 1
ATOM 880 O O . ILE A 1 107 ? 19.921 12.714 -13.259 1.00 61.56 107 ILE A O 1
ATOM 884 N N . PRO A 1 108 ? 21.366 11.518 -14.497 1.00 56.41 108 PRO A N 1
ATOM 885 C CA . PRO A 1 108 ? 20.906 10.213 -14.007 1.00 56.41 108 PRO A CA 1
ATOM 886 C C . PRO A 1 108 ? 20.908 10.110 -12.477 1.00 56.41 108 PRO A C 1
ATOM 888 O O . PRO A 1 108 ? 19.983 9.571 -11.874 1.00 56.41 108 PRO A O 1
ATOM 891 N N . GLN A 1 109 ? 21.899 10.722 -11.824 1.00 55.62 109 GLN A N 1
ATOM 892 C CA . GLN A 1 109 ? 21.980 10.824 -10.367 1.00 55.62 109 GLN A CA 1
ATOM 893 C C . GLN A 1 109 ? 20.797 11.609 -9.778 1.00 55.62 109 GLN A C 1
ATOM 895 O O . GLN A 1 109 ? 20.310 11.262 -8.705 1.00 55.62 109 GLN A O 1
ATOM 900 N N . ALA A 1 110 ? 20.293 12.623 -10.488 1.00 56.41 110 ALA A N 1
ATOM 901 C CA . ALA A 1 110 ? 19.102 13.365 -10.095 1.00 56.41 110 ALA A CA 1
ATOM 902 C C . ALA A 1 110 ? 17.819 12.552 -10.315 1.00 56.41 110 ALA A C 1
ATOM 904 O O . ALA A 1 110 ? 16.908 12.674 -9.507 1.00 56.41 110 ALA A O 1
ATOM 905 N N . GLN A 1 111 ? 17.739 11.685 -11.334 1.00 56.81 111 GLN A N 1
ATOM 906 C CA . GLN A 1 111 ? 16.600 10.766 -11.487 1.00 56.81 111 GLN A CA 1
ATOM 907 C C . GLN A 1 111 ? 16.574 9.711 -10.382 1.00 56.81 111 GLN A C 1
ATOM 909 O O . GLN A 1 111 ? 15.532 9.510 -9.768 1.00 56.81 111 GLN A O 1
ATOM 914 N N . ILE A 1 112 ? 17.716 9.089 -10.074 1.00 60.47 112 ILE A N 1
ATOM 915 C CA . ILE A 1 112 ? 17.818 8.108 -8.983 1.00 60.47 112 ILE A CA 1
ATOM 916 C C . ILE A 1 112 ? 17.479 8.775 -7.646 1.00 60.47 112 ILE A C 1
ATOM 918 O O . ILE A 1 112 ? 16.653 8.255 -6.900 1.00 60.47 112 ILE A O 1
ATOM 922 N N . ALA A 1 113 ? 18.042 9.958 -7.373 1.00 56.56 113 ALA A N 1
ATOM 923 C CA . ALA A 1 113 ? 17.702 10.733 -6.183 1.00 56.56 113 ALA A CA 1
ATOM 924 C C . ALA A 1 113 ? 16.220 11.127 -6.160 1.00 56.56 113 ALA A C 1
ATOM 926 O O . ALA A 1 113 ? 15.606 11.074 -5.105 1.00 56.56 113 ALA A O 1
ATOM 927 N N . ARG A 1 114 ? 15.612 11.461 -7.303 1.00 53.66 114 ARG A N 1
ATOM 928 C CA . ARG A 1 114 ? 14.186 11.794 -7.402 1.00 53.66 114 ARG A CA 1
ATOM 929 C C . ARG A 1 114 ? 13.286 10.588 -7.151 1.00 53.66 114 ARG A C 1
ATOM 931 O O . ARG A 1 114 ? 12.295 10.748 -6.455 1.00 53.66 114 ARG A O 1
ATOM 938 N N . TYR A 1 115 ? 13.630 9.393 -7.629 1.00 60.16 115 TYR A N 1
ATOM 939 C CA . TYR A 1 115 ? 12.906 8.167 -7.271 1.00 60.16 115 TYR A CA 1
ATOM 940 C C . TYR A 1 115 ? 13.071 7.816 -5.788 1.00 60.16 115 TYR A C 1
ATOM 942 O O . TYR A 1 115 ? 12.115 7.375 -5.158 1.00 60.16 115 TYR A O 1
ATOM 950 N N . TYR A 1 116 ? 14.249 8.064 -5.212 1.00 56.41 116 TYR A N 1
ATOM 951 C CA . TYR A 1 116 ? 14.497 7.849 -3.785 1.00 56.41 116 TYR A CA 1
ATOM 952 C C . TYR A 1 116 ? 13.740 8.862 -2.908 1.00 56.41 116 TYR A C 1
ATOM 954 O O . TYR A 1 116 ? 13.117 8.480 -1.924 1.00 56.41 116 TYR A O 1
ATOM 962 N N . LEU A 1 117 ? 13.719 10.138 -3.307 1.00 54.78 117 LEU A N 1
ATOM 963 C CA . LEU A 1 117 ? 13.015 11.227 -2.625 1.00 54.78 117 LEU A CA 1
ATOM 964 C C . LEU A 1 117 ? 11.497 11.139 -2.806 1.00 54.78 117 LEU A C 1
ATOM 966 O O . LEU A 1 117 ? 10.777 11.296 -1.837 1.00 54.78 117 LEU A O 1
ATOM 970 N N . HIS A 1 118 ? 10.981 10.796 -3.990 1.00 52.03 118 HIS A N 1
ATOM 971 C CA . HIS A 1 118 ? 9.550 10.500 -4.171 1.00 52.03 118 HIS A CA 1
ATOM 972 C C . HIS A 1 118 ? 9.136 9.179 -3.505 1.00 52.03 118 HIS A C 1
ATOM 974 O O . HIS A 1 118 ? 7.955 8.959 -3.264 1.00 52.03 118 HIS A O 1
ATOM 980 N N . GLY A 1 119 ? 10.090 8.306 -3.171 1.00 46.94 119 GLY A N 1
ATOM 981 C CA . GLY A 1 119 ? 9.867 7.201 -2.245 1.00 46.94 119 GLY A CA 1
ATOM 982 C C . GLY A 1 119 ? 9.689 7.663 -0.792 1.00 46.94 119 GLY A C 1
ATOM 983 O O . GLY A 1 119 ? 8.989 6.982 -0.046 1.00 46.94 119 GLY A O 1
ATOM 984 N N . GLN A 1 120 ? 10.266 8.810 -0.415 1.00 46.94 120 GLN A N 1
ATOM 985 C CA . GLN A 1 120 ? 10.224 9.397 0.933 1.00 46.94 120 GLN A CA 1
ATOM 986 C C . GLN A 1 120 ? 9.135 10.475 1.111 1.00 46.94 120 GLN A C 1
ATOM 988 O O . GLN A 1 120 ? 8.580 10.592 2.193 1.00 46.94 120 GLN A O 1
ATOM 993 N N . ASP A 1 121 ? 8.750 11.213 0.066 1.00 39.38 121 ASP A N 1
ATOM 994 C CA . ASP A 1 121 ? 7.699 12.252 0.124 1.00 39.38 121 ASP A CA 1
ATOM 995 C C . ASP A 1 121 ? 6.262 11.683 0.192 1.00 39.38 121 ASP A C 1
ATOM 997 O O . ASP A 1 121 ? 5.293 12.435 0.223 1.00 39.38 121 ASP A O 1
ATOM 1001 N N . VAL A 1 122 ? 6.096 10.356 0.243 1.00 40.78 122 VAL A N 1
ATOM 1002 C CA . VAL A 1 122 ? 4.811 9.698 0.580 1.00 40.78 122 VAL A CA 1
ATOM 1003 C C . VAL A 1 122 ? 4.675 9.490 2.103 1.00 40.78 122 VAL A C 1
ATOM 1005 O O . VAL A 1 122 ? 3.696 8.903 2.557 1.00 40.78 122 VAL A O 1
ATOM 1008 N N . ASP A 1 123 ? 5.642 9.977 2.889 1.00 40.56 123 ASP A N 1
ATOM 1009 C CA . ASP A 1 123 ? 5.678 9.873 4.353 1.00 40.56 123 ASP A CA 1
ATOM 1010 C C . ASP A 1 123 ? 5.361 11.208 5.080 1.00 40.56 123 ASP A C 1
ATOM 1012 O O . ASP A 1 123 ? 5.731 11.366 6.245 1.00 40.56 123 ASP A O 1
ATOM 1016 N N . ALA A 1 124 ? 4.671 12.164 4.435 1.00 34.72 124 ALA A N 1
ATOM 1017 C CA . ALA A 1 124 ? 4.189 13.409 5.063 1.00 34.72 124 ALA A CA 1
ATOM 1018 C C . ALA A 1 124 ? 2.665 13.580 4.972 1.00 34.72 124 ALA A C 1
ATOM 1020 O O . ALA A 1 124 ? 2.108 13.404 3.864 1.00 34.72 124 ALA A O 1
#